Protein AF-A0AAU0T6D8-F1 (afdb_monomer)

Mean predicted aligned error: 11.74 Å

Secondary structure (DSSP, 8-state):
-----------PPPP--BGGGS-HHHHHHHHHHHHHT-EEEEEES------SSHHHHHHHHHHHTTT----HHHHS--TTHHHHHHHT--TTS-EEEEE-HHHHHHHHHHTTPPPPS--SS-EEEEEE--TT-PPPEEEEEEEGGGHHHHHT-

Radius of gyration: 17.81 Å; Cα contacts (8 Å, |Δi|>4): 187; chains: 1; bounding box: 33×76×37 Å

Structure (mmCIF, N/CA/C/O backbone):
data_AF-A0AAU0T6D8-F1
#
_entry.id   AF-A0AAU0T6D8-F1
#
loop_
_atom_site.group_PDB
_atom_site.id
_atom_site.type_symbol
_atom_site.label_atom_id
_atom_site.label_alt_id
_atom_site.label_comp_id
_atom_site.label_asym_id
_atom_site.label_entity_id
_atom_site.label_seq_id
_atom_site.pdbx_PDB_ins_code
_atom_site.Cartn_x
_atom_site.Cartn_y
_atom_site.Cartn_z
_atom_site.occupancy
_atom_site.B_iso_or_equiv
_atom_site.auth_seq_id
_atom_site.auth_comp_id
_atom_site.auth_asym_id
_atom_site.auth_atom_id
_atom_site.pdbx_PDB_model_num
ATOM 1 N N . MET A 1 1 ? -3.541 50.054 17.811 1.00 35.50 1 MET A N 1
ATOM 2 C CA . MET A 1 1 ? -3.793 49.803 16.377 1.00 35.50 1 MET A CA 1
ATOM 3 C C . MET A 1 1 ? -2.978 48.572 15.964 1.00 35.50 1 MET A C 1
ATOM 5 O O . MET A 1 1 ? -1.779 48.677 15.793 1.00 35.50 1 MET A O 1
ATOM 9 N N . TRP A 1 2 ? -3.635 47.407 16.018 1.00 37.09 2 TRP A N 1
ATOM 10 C CA . TRP A 1 2 ? -3.322 46.047 15.532 1.00 37.09 2 TRP A CA 1
ATOM 11 C C . TRP A 1 2 ? -1.879 45.657 15.140 1.00 37.09 2 TRP A C 1
ATOM 13 O O . TRP A 1 2 ? -1.393 46.004 14.069 1.00 37.09 2 TRP A O 1
ATOM 23 N N . ALA A 1 3 ? -1.270 44.785 15.953 1.00 44.44 3 ALA A N 1
ATOM 24 C CA . ALA A 1 3 ? -0.146 43.936 15.564 1.00 44.44 3 ALA A CA 1
ATOM 25 C C . ALA A 1 3 ? -0.678 42.628 14.947 1.00 44.44 3 ALA A C 1
ATOM 27 O O . ALA A 1 3 ? -1.297 41.819 15.635 1.00 44.44 3 ALA A O 1
ATOM 28 N N . LEU A 1 4 ? -0.445 42.410 13.651 1.00 51.66 4 LEU A N 1
ATOM 29 C CA . LEU A 1 4 ? -0.695 41.127 12.986 1.00 51.66 4 LEU A CA 1
ATOM 30 C C . LEU A 1 4 ? 0.618 40.344 12.901 1.00 51.66 4 LEU A C 1
A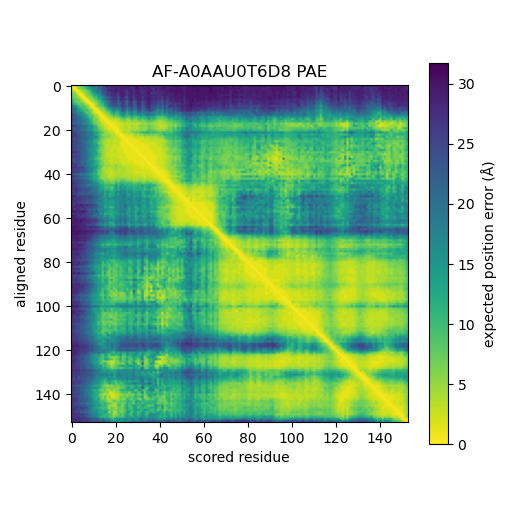TOM 32 O O . LEU A 1 4 ? 1.336 40.400 11.902 1.00 51.66 4 LEU A O 1
ATOM 36 N N . SER A 1 5 ? 0.926 39.586 13.951 1.00 51.25 5 SER A N 1
ATOM 37 C CA . SER A 1 5 ? 1.976 38.568 13.910 1.00 51.25 5 SER A CA 1
ATOM 38 C C . SER A 1 5 ? 1.514 37.411 13.023 1.00 51.25 5 SER A C 1
ATOM 40 O O . SER A 1 5 ? 0.776 36.526 13.454 1.00 51.25 5 SER A O 1
ATOM 42 N N . ARG A 1 6 ? 1.939 37.410 11.756 1.00 56.81 6 ARG A N 1
ATOM 43 C CA . ARG A 1 6 ? 1.797 36.256 10.860 1.00 56.81 6 ARG A CA 1
ATOM 44 C C . ARG A 1 6 ? 2.728 35.141 11.337 1.00 56.81 6 ARG A C 1
ATOM 46 O O . ARG A 1 6 ? 3.894 35.092 10.953 1.00 56.81 6 ARG A O 1
ATOM 53 N N . ALA A 1 7 ? 2.213 34.226 12.152 1.00 53.62 7 ALA A N 1
ATOM 54 C CA . ALA A 1 7 ? 2.876 32.954 12.406 1.00 53.62 7 ALA A CA 1
ATOM 55 C C . ALA A 1 7 ? 2.892 32.147 11.097 1.00 53.62 7 ALA A C 1
ATOM 57 O O . ALA A 1 7 ? 1.886 31.574 10.679 1.00 53.62 7 ALA A O 1
ATOM 58 N N . ARG A 1 8 ? 4.036 32.143 10.407 1.00 56.50 8 ARG A N 1
ATOM 59 C CA . ARG A 1 8 ? 4.265 31.283 9.246 1.00 56.50 8 ARG A CA 1
ATOM 60 C C . ARG A 1 8 ? 4.397 29.855 9.765 1.00 56.50 8 ARG A C 1
ATOM 62 O O . ARG A 1 8 ? 5.463 29.468 10.235 1.00 56.50 8 ARG A O 1
ATOM 69 N N . ALA A 1 9 ? 3.309 29.089 9.714 1.00 60.56 9 ALA A N 1
ATOM 70 C CA . ALA A 1 9 ? 3.356 27.653 9.946 1.00 60.56 9 ALA A CA 1
ATOM 71 C C . ALA A 1 9 ? 4.350 27.046 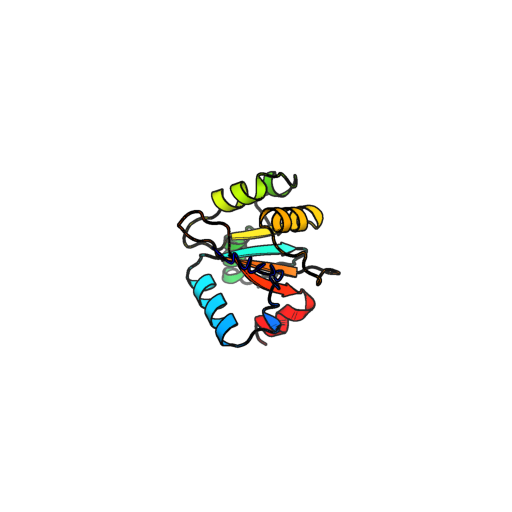8.944 1.00 60.56 9 ALA A C 1
ATOM 73 O O . ALA A 1 9 ? 4.094 26.992 7.740 1.00 60.56 9 ALA A O 1
ATOM 74 N N . LEU A 1 10 ? 5.528 26.662 9.435 1.00 60.19 10 LEU A N 1
ATOM 75 C CA . LEU A 1 10 ? 6.499 25.893 8.672 1.00 60.19 10 LEU A CA 1
ATOM 76 C C . LEU A 1 10 ? 5.842 24.547 8.366 1.00 60.19 10 LEU A C 1
ATOM 78 O O . LEU A 1 10 ? 5.709 23.703 9.252 1.00 60.19 10 LEU A O 1
ATOM 82 N N . PHE A 1 11 ? 5.404 24.360 7.121 1.00 50.41 11 PHE A N 1
ATOM 83 C CA . PHE A 1 11 ? 5.029 23.052 6.597 1.00 50.41 11 PHE A CA 1
ATOM 84 C C . PHE A 1 11 ? 6.263 22.150 6.687 1.00 50.41 11 PHE A C 1
ATOM 86 O O . PHE A 1 11 ? 7.129 22.161 5.814 1.00 50.41 11 PHE A O 1
ATOM 93 N N . ARG A 1 12 ? 6.380 21.399 7.785 1.00 50.25 12 ARG A N 1
ATOM 94 C CA . ARG A 1 12 ? 7.336 20.298 7.869 1.00 50.25 12 ARG A CA 1
ATOM 95 C C . ARG A 1 12 ? 6.837 19.238 6.888 1.00 50.25 12 ARG A C 1
ATOM 97 O O . ARG A 1 12 ? 5.677 18.838 7.015 1.00 50.25 12 ARG A O 1
ATOM 104 N N . PRO A 1 13 ? 7.652 18.799 5.913 1.00 50.22 13 PRO A N 1
ATOM 105 C CA . PRO A 1 13 ? 7.247 17.708 5.045 1.00 50.22 13 PRO A CA 1
ATOM 106 C C . PRO A 1 13 ? 6.905 16.512 5.929 1.00 50.22 13 PRO A C 1
ATOM 108 O O . PRO A 1 13 ? 7.620 16.223 6.896 1.00 50.22 13 PRO A O 1
ATOM 111 N N . ALA A 1 14 ? 5.787 15.850 5.633 1.00 59.06 14 ALA A N 1
ATOM 112 C CA . ALA A 1 14 ? 5.478 14.587 6.280 1.00 59.06 14 ALA A CA 1
ATOM 113 C C . ALA A 1 14 ? 6.690 13.659 6.086 1.00 59.06 14 ALA A C 1
ATOM 115 O O . ALA A 1 14 ? 7.321 13.673 5.038 1.00 59.06 14 ALA A O 1
ATOM 116 N N . ILE A 1 15 ? 7.089 12.899 7.097 1.00 63.66 15 ILE A N 1
ATOM 117 C CA . ILE A 1 15 ? 8.088 11.846 6.905 1.00 63.66 15 ILE A CA 1
ATOM 118 C C . ILE A 1 15 ? 7.288 10.563 6.855 1.00 63.66 15 ILE A C 1
ATOM 120 O O . ILE A 1 15 ? 6.508 10.302 7.771 1.00 63.66 15 ILE A O 1
ATOM 124 N N . LEU A 1 16 ? 7.446 9.791 5.784 1.00 66.31 16 LEU A N 1
ATOM 125 C CA . LEU A 1 16 ? 6.849 8.467 5.704 1.00 66.31 16 LEU A CA 1
ATOM 126 C C . LEU A 1 16 ? 7.596 7.556 6.687 1.00 66.31 16 LEU A C 1
ATOM 128 O O . LEU A 1 16 ? 8.792 7.320 6.499 1.00 66.31 16 LEU A O 1
ATOM 132 N N . PRO A 1 17 ? 6.956 7.098 7.781 1.00 77.94 17 PRO A N 1
ATOM 133 C CA . PRO A 1 17 ? 7.647 6.271 8.753 1.00 77.94 17 PRO A CA 1
ATOM 134 C C . PRO A 1 17 ? 7.902 4.895 8.139 1.00 77.94 17 PRO A C 1
ATOM 136 O O . PRO A 1 17 ? 6.962 4.223 7.710 1.00 77.94 17 PRO A O 1
ATOM 139 N N . ASN A 1 18 ? 9.162 4.462 8.125 1.00 80.12 18 ASN A N 1
ATOM 140 C CA . ASN A 1 18 ? 9.481 3.072 7.829 1.00 80.12 18 ASN A CA 1
ATOM 141 C C . ASN A 1 18 ? 8.983 2.211 9.007 1.00 80.12 18 ASN A C 1
ATOM 143 O O . ASN A 1 18 ? 9.423 2.377 10.149 1.00 80.12 18 ASN A O 1
ATOM 147 N N . LEU A 1 19 ? 8.029 1.324 8.729 1.00 82.56 19 LEU A N 1
ATOM 148 C CA . LEU A 1 19 ? 7.340 0.502 9.722 1.00 82.56 19 LEU A CA 1
ATOM 149 C C . LEU A 1 19 ? 8.275 -0.521 10.381 1.00 82.56 19 LEU A C 1
ATOM 151 O O . LEU A 1 19 ? 8.029 -0.901 11.519 1.00 82.56 19 LEU A O 1
ATOM 155 N N . ALA A 1 20 ? 9.384 -0.895 9.738 1.00 78.94 20 ALA A N 1
ATOM 156 C CA . ALA A 1 20 ? 10.411 -1.753 10.332 1.00 78.94 20 ALA A CA 1
ATOM 157 C C . ALA A 1 20 ? 11.227 -1.059 11.429 1.00 78.94 20 ALA A C 1
ATOM 159 O O . ALA A 1 20 ? 11.872 -1.718 12.240 1.00 78.94 20 ALA A O 1
ATOM 160 N N . LYS A 1 21 ? 11.211 0.276 11.451 1.00 81.62 21 LYS A N 1
ATOM 161 C CA . LYS A 1 21 ? 11.828 1.100 12.499 1.00 81.62 21 LYS A CA 1
ATOM 162 C C . LYS A 1 21 ? 10.785 1.659 13.469 1.00 81.62 21 LYS A C 1
ATOM 164 O O . LYS A 1 21 ? 11.131 2.428 14.363 1.00 81.62 21 LYS A O 1
ATOM 169 N N . ALA A 1 22 ? 9.510 1.325 13.276 1.00 76.00 22 ALA A N 1
ATOM 170 C CA . ALA A 1 22 ? 8.428 1.834 14.100 1.00 76.00 22 ALA A CA 1
ATOM 171 C C . ALA A 1 22 ? 8.275 1.012 15.391 1.00 76.00 22 ALA A C 1
ATOM 173 O O . ALA A 1 22 ? 8.517 -0.191 15.415 1.00 76.00 22 ALA A O 1
ATOM 174 N N . GLY A 1 23 ? 7.859 1.669 16.478 1.00 79.69 23 GLY A N 1
ATOM 175 C CA . GLY A 1 23 ? 7.602 1.002 17.758 1.00 79.69 23 GLY A CA 1
ATOM 176 C C . GLY A 1 23 ? 6.374 0.080 17.732 1.00 79.69 23 GLY A C 1
ATOM 177 O O . GLY A 1 23 ? 5.507 0.193 16.861 1.00 79.69 23 GLY A O 1
ATOM 178 N N . SER A 1 24 ? 6.259 -0.788 18.742 1.00 77.94 24 SER A N 1
ATOM 179 C CA . SER A 1 24 ? 5.199 -1.806 18.871 1.00 77.94 24 SER A CA 1
ATOM 180 C C . SER A 1 24 ? 3.774 -1.245 18.785 1.00 77.94 24 SER A C 1
ATOM 182 O O . SER A 1 24 ? 2.913 -1.868 18.169 1.00 77.94 24 SER A O 1
ATOM 184 N N . ALA A 1 25 ? 3.530 -0.045 19.320 1.00 81.00 25 ALA A N 1
ATOM 185 C CA . ALA A 1 25 ? 2.233 0.630 19.225 1.00 81.00 25 ALA A CA 1
ATOM 186 C C . ALA A 1 25 ? 1.816 0.905 17.768 1.00 81.00 25 ALA A C 1
ATOM 188 O O . ALA A 1 25 ? 0.670 0.685 17.390 1.00 81.00 25 ALA A O 1
ATOM 189 N N . LYS A 1 26 ? 2.760 1.311 16.911 1.00 81.38 26 LYS A N 1
ATOM 190 C CA . LYS A 1 26 ? 2.479 1.611 15.500 1.00 81.38 26 LYS A CA 1
ATOM 191 C C . LYS A 1 26 ? 2.184 0.343 14.697 1.00 81.38 26 LYS A C 1
ATOM 193 O O . LYS A 1 26 ? 1.331 0.361 13.812 1.00 81.38 26 LYS A O 1
ATOM 198 N N . LEU A 1 27 ? 2.875 -0.752 15.015 1.00 81.25 27 LEU A N 1
ATOM 199 C CA . LEU A 1 27 ? 2.609 -2.070 14.433 1.00 81.25 27 LEU A CA 1
ATOM 200 C C . LEU A 1 27 ? 1.252 -2.623 14.895 1.00 81.25 27 LEU A C 1
ATOM 202 O O . LEU A 1 27 ? 0.535 -3.222 14.095 1.00 81.25 27 LEU A O 1
ATOM 206 N N . ALA A 1 28 ? 0.866 -2.380 16.152 1.00 81.75 28 ALA A N 1
ATOM 207 C CA . ALA A 1 28 ? -0.453 -2.740 16.667 1.00 81.75 28 ALA A CA 1
ATOM 208 C C . ALA A 1 28 ? -1.578 -1.974 15.948 1.00 81.75 28 ALA A C 1
ATOM 210 O O . ALA A 1 28 ? -2.547 -2.597 15.513 1.00 81.75 28 ALA A O 1
ATOM 211 N N . ASP A 1 29 ? -1.415 -0.665 15.734 1.00 85.00 29 ASP A N 1
ATOM 212 C CA . ASP A 1 29 ? -2.358 0.148 14.954 1.00 85.00 29 ASP A CA 1
ATOM 213 C C . ASP A 1 29 ? -2.486 -0.358 13.511 1.00 85.00 29 ASP A C 1
ATOM 215 O O . ASP A 1 29 ? -3.592 -0.526 12.993 1.00 85.00 29 ASP A O 1
ATOM 219 N N . LEU A 1 30 ? -1.352 -0.650 12.860 1.00 84.25 30 LEU A N 1
ATOM 220 C CA . LEU A 1 30 ? -1.332 -1.212 11.508 1.00 84.25 30 LEU A CA 1
ATOM 221 C C . LEU A 1 30 ? -2.103 -2.536 11.452 1.00 84.25 30 LEU A C 1
ATOM 223 O O . LEU A 1 30 ? -2.915 -2.748 10.552 1.00 84.25 30 LEU A O 1
ATOM 227 N N . LYS A 1 31 ? -1.882 -3.413 12.437 1.00 82.00 31 LYS A N 1
ATOM 228 C CA . LYS A 1 31 ? -2.583 -4.692 12.552 1.00 82.00 31 LYS A CA 1
ATOM 229 C C . LYS A 1 31 ? -4.086 -4.498 12.756 1.00 82.00 31 LYS A C 1
ATOM 231 O O . LYS A 1 31 ? -4.867 -5.223 12.146 1.00 82.00 31 LYS A O 1
ATOM 236 N N . ALA A 1 32 ? -4.506 -3.527 13.566 1.00 82.81 32 ALA A N 1
ATOM 237 C CA . ALA A 1 32 ? -5.921 -3.235 13.785 1.00 82.81 32 ALA A CA 1
ATOM 238 C C . ALA A 1 32 ? -6.623 -2.806 12.485 1.00 82.81 32 ALA A C 1
ATOM 240 O O . ALA A 1 32 ? -7.683 -3.336 12.150 1.00 82.81 32 ALA A O 1
ATOM 241 N N . HIS A 1 33 ? -6.000 -1.915 11.709 1.00 84.06 33 HIS A N 1
ATOM 242 C CA . HIS A 1 33 ? -6.505 -1.513 10.394 1.00 84.06 33 HIS A CA 1
ATOM 243 C C . HIS A 1 33 ? -6.527 -2.673 9.391 1.00 84.06 33 HIS A C 1
ATOM 245 O O . HIS A 1 33 ? -7.509 -2.878 8.673 1.00 84.06 33 HIS A O 1
ATOM 251 N N . TRP A 1 34 ? -5.476 -3.497 9.390 1.00 81.69 34 TRP A N 1
ATOM 252 C CA . TRP A 1 34 ? -5.424 -4.697 8.561 1.00 81.69 34 TRP A CA 1
ATOM 253 C C . TRP A 1 34 ? -6.594 -5.645 8.843 1.00 81.69 34 TRP A C 1
ATOM 255 O O . TRP A 1 34 ? -7.251 -6.091 7.903 1.00 81.69 34 TRP A O 1
ATOM 265 N N . VAL A 1 35 ? -6.873 -5.918 10.124 1.00 78.19 35 VAL A N 1
ATOM 266 C CA . VAL A 1 35 ? -7.996 -6.761 10.572 1.00 78.19 35 VAL A CA 1
ATOM 267 C C . VAL A 1 35 ? -9.341 -6.143 10.193 1.00 78.19 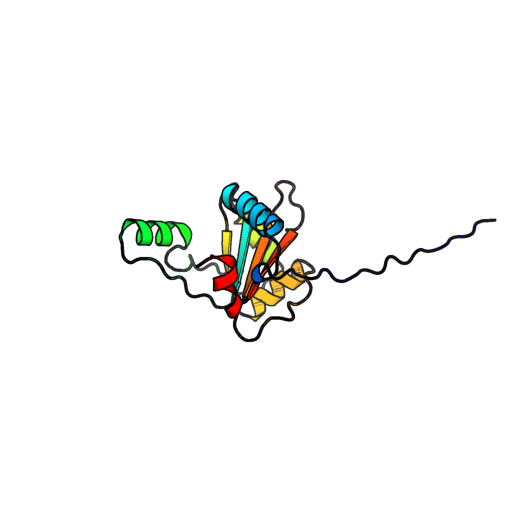35 VAL A C 1
ATOM 269 O O . VAL A 1 35 ? -10.257 -6.856 9.793 1.00 78.19 35 VAL A O 1
ATOM 272 N N . LYS A 1 36 ? -9.460 -4.816 10.275 1.00 84.12 36 LYS A N 1
ATOM 273 C CA . LYS A 1 36 ? -10.671 -4.084 9.894 1.00 84.12 36 LYS A CA 1
ATOM 274 C C . LYS A 1 36 ? -10.906 -4.046 8.378 1.00 84.12 36 LYS A C 1
ATOM 276 O O . LYS A 1 36 ? -12.031 -3.810 7.940 1.00 84.12 36 LYS A O 1
ATOM 281 N N . GLY A 1 37 ? -9.878 -4.288 7.565 1.00 75.31 37 GLY A N 1
ATOM 282 C CA . GLY A 1 37 ? -10.000 -4.324 6.108 1.00 75.31 37 GLY A CA 1
ATOM 283 C C . GLY A 1 37 ? -10.065 -2.935 5.454 1.00 75.31 37 GLY A C 1
ATOM 284 O O . GLY A 1 37 ? -10.623 -2.785 4.360 1.00 75.31 37 GLY A O 1
ATOM 285 N N . ASP A 1 38 ? -9.564 -1.893 6.124 1.00 83.75 38 ASP A N 1
ATOM 286 C CA . ASP A 1 38 ? -9.596 -0.497 5.657 1.00 83.75 38 ASP A CA 1
ATOM 287 C C . ASP A 1 38 ? -8.252 -0.005 5.084 1.00 83.75 38 ASP A C 1
ATOM 289 O O . ASP A 1 38 ? -8.066 1.195 4.857 1.00 83.75 38 ASP A O 1
ATOM 293 N N . MET A 1 39 ? -7.354 -0.943 4.763 1.00 80.19 39 MET A N 1
ATOM 294 C CA . MET A 1 39 ? -6.036 -0.659 4.200 1.00 80.19 39 MET A CA 1
ATOM 295 C C . MET A 1 39 ? -6.022 -0.711 2.667 1.00 80.19 39 MET A C 1
ATOM 297 O O . MET A 1 39 ? -6.636 -1.582 2.040 1.00 80.19 39 MET A O 1
ATOM 301 N N . ILE A 1 40 ? -5.256 0.199 2.070 1.00 79.38 40 ILE A N 1
ATOM 302 C CA . ILE A 1 40 ? -4.729 0.084 0.708 1.00 79.38 40 ILE A CA 1
ATOM 303 C C . ILE A 1 40 ? -3.218 -0.095 0.819 1.00 79.38 40 ILE A C 1
ATOM 305 O O . ILE A 1 40 ? -2.551 0.672 1.511 1.00 79.38 40 ILE A O 1
ATOM 309 N N . VAL A 1 41 ? -2.679 -1.107 0.146 1.00 82.06 41 VAL A N 1
ATOM 310 C CA . VAL A 1 41 ? -1.237 -1.363 0.098 1.00 82.06 41 VAL A CA 1
ATOM 311 C C . VAL A 1 41 ? -0.769 -1.208 -1.337 1.00 82.06 41 VAL A C 1
ATOM 313 O O . VAL A 1 41 ? -1.206 -1.941 -2.222 1.00 82.06 41 VAL A O 1
ATOM 316 N N . LEU A 1 42 ? 0.108 -0.240 -1.564 1.00 76.81 42 LEU A N 1
ATOM 317 C CA . LEU A 1 42 ? 0.781 -0.034 -2.838 1.00 76.81 42 LEU A CA 1
ATOM 318 C C . LEU A 1 42 ? 2.119 -0.751 -2.769 1.00 76.81 42 LEU A C 1
ATOM 320 O O . LEU A 1 42 ? 2.852 -0.554 -1.805 1.00 76.81 42 LEU A O 1
ATOM 324 N N . VAL A 1 43 ? 2.464 -1.551 -3.769 1.00 77.31 43 VAL A N 1
ATOM 325 C CA . VAL A 1 43 ? 3.720 -2.300 -3.781 1.00 77.31 43 VAL A CA 1
ATOM 326 C C . VAL A 1 43 ? 4.451 -2.074 -5.099 1.00 77.31 43 VAL A C 1
ATOM 328 O O . VAL A 1 43 ? 3.860 -2.199 -6.171 1.00 77.31 43 VAL A O 1
ATOM 331 N N . ARG A 1 44 ? 5.743 -1.743 -5.025 1.00 70.75 44 ARG A N 1
ATOM 332 C CA . ARG A 1 44 ? 6.638 -1.665 -6.184 1.00 70.75 44 ARG A CA 1
ATOM 333 C C . ARG A 1 44 ? 7.610 -2.841 -6.159 1.00 70.75 44 ARG A C 1
ATOM 335 O O . ARG A 1 44 ? 8.325 -2.979 -5.172 1.00 70.75 44 ARG A O 1
ATOM 342 N N . HIS A 1 45 ? 7.678 -3.599 -7.259 1.00 56.47 45 HIS A N 1
ATOM 343 C CA . HIS A 1 45 ? 8.531 -4.789 -7.425 1.00 56.47 45 HIS A CA 1
ATOM 344 C C . HIS A 1 45 ? 8.372 -5.798 -6.273 1.00 56.47 45 HIS A C 1
ATOM 346 O O . HIS A 1 45 ? 9.162 -5.800 -5.333 1.00 56.47 45 HIS A O 1
ATOM 352 N N . ALA A 1 46 ? 7.339 -6.645 -6.333 1.00 63.31 46 ALA A N 1
ATOM 353 C CA . ALA A 1 46 ? 7.108 -7.666 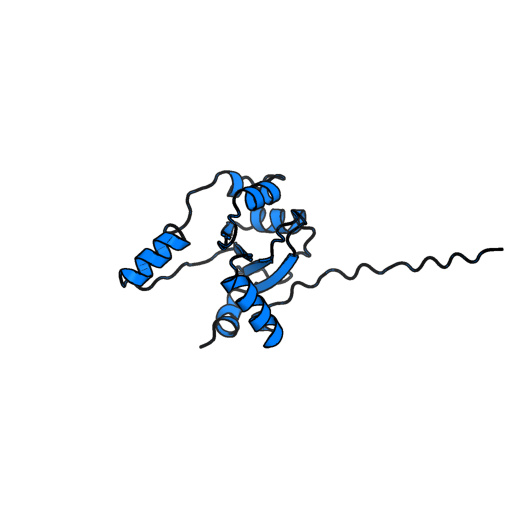-5.313 1.00 63.31 46 ALA A CA 1
ATOM 354 C C . ALA A 1 46 ? 6.859 -9.053 -5.882 1.00 63.31 46 ALA A C 1
ATOM 356 O O . ALA A 1 46 ? 6.033 -9.237 -6.775 1.00 63.31 46 ALA A O 1
ATOM 357 N N . ASP A 1 47 ? 7.513 -10.018 -5.247 1.00 53.94 47 ASP A N 1
ATOM 358 C CA . ASP A 1 47 ? 7.269 -11.434 -5.440 1.00 53.94 47 ASP A CA 1
ATOM 359 C C . ASP A 1 47 ? 6.202 -11.912 -4.452 1.00 53.94 47 ASP A C 1
ATOM 361 O O . ASP A 1 47 ? 6.308 -11.726 -3.235 1.00 53.94 47 ASP A O 1
ATOM 365 N N . ILE A 1 48 ? 5.151 -12.541 -4.976 1.00 67.31 48 ILE A N 1
ATOM 366 C CA . ILE A 1 48 ? 4.077 -13.124 -4.171 1.00 67.31 48 ILE A CA 1
ATOM 367 C C . ILE A 1 48 ? 4.335 -14.625 -4.058 1.00 67.31 48 ILE A C 1
ATOM 369 O O . ILE A 1 48 ? 4.043 -15.393 -4.972 1.00 67.31 48 ILE A O 1
ATOM 373 N N . PHE A 1 49 ? 4.856 -15.059 -2.912 1.00 52.72 49 PHE A N 1
ATOM 374 C CA . PHE A 1 49 ? 5.026 -16.479 -2.610 1.00 52.72 49 PHE A CA 1
ATOM 375 C C . PHE A 1 49 ? 3.825 -17.007 -1.826 1.00 52.72 49 PHE A C 1
ATOM 377 O O . PHE A 1 49 ? 3.351 -16.385 -0.875 1.00 52.72 49 PHE A O 1
ATOM 384 N N . SER A 1 50 ? 3.346 -18.192 -2.190 1.00 60.19 50 SER A N 1
ATOM 385 C CA . SER A 1 50 ? 2.353 -18.924 -1.408 1.00 60.19 50 SER A CA 1
ATOM 386 C C . SER A 1 50 ? 2.807 -20.362 -1.202 1.00 60.19 50 SER A C 1
ATOM 388 O O . SER A 1 50 ? 3.565 -20.914 -1.997 1.00 60.19 50 SER A O 1
ATOM 390 N N . SER A 1 51 ? 2.376 -20.970 -0.096 1.00 57.91 51 SER A N 1
ATOM 391 C CA . SER A 1 51 ? 2.621 -22.395 0.125 1.00 57.91 51 SER A CA 1
ATOM 392 C C . SER A 1 51 ? 1.921 -23.214 -0.970 1.00 57.91 51 SER A C 1
ATOM 394 O O . SER A 1 51 ? 0.767 -22.914 -1.289 1.00 57.91 51 SER A O 1
ATOM 396 N N . PRO A 1 52 ? 2.555 -24.287 -1.488 1.00 54.72 52 PRO A N 1
ATOM 397 C CA . PRO A 1 52 ? 1.951 -25.138 -2.516 1.00 54.72 52 PRO A CA 1
ATOM 398 C C . PRO A 1 52 ? 0.732 -25.925 -2.004 1.00 54.72 52 PRO A C 1
ATOM 400 O O . PRO A 1 52 ? 0.023 -26.559 -2.782 1.00 54.72 52 PRO A O 1
ATOM 403 N N . LEU A 1 53 ? 0.455 -25.897 -0.695 1.00 63.88 53 LEU A N 1
ATOM 404 C CA . LEU A 1 53 ? -0.721 -26.532 -0.112 1.00 63.88 53 LEU A CA 1
ATOM 405 C C . LEU A 1 53 ? -2.002 -25.866 -0.615 1.00 63.88 53 LEU A C 1
ATOM 407 O O . LEU A 1 53 ? -2.160 -24.652 -0.515 1.00 63.88 53 LEU A O 1
ATOM 411 N N . THR A 1 54 ? -2.974 -26.671 -1.047 1.00 57.22 54 THR A N 1
ATOM 412 C CA . THR A 1 54 ? -4.204 -26.206 -1.710 1.00 57.22 54 THR A CA 1
ATOM 413 C C . THR A 1 54 ? -4.946 -25.123 -0.929 1.00 57.22 54 THR A C 1
ATOM 415 O O . THR A 1 54 ? -5.434 -24.168 -1.520 1.00 57.22 54 THR A O 1
ATOM 418 N N . ARG A 1 55 ? -5.000 -25.219 0.404 1.00 58.03 55 ARG A N 1
ATOM 419 C CA . ARG A 1 55 ? -5.635 -24.205 1.265 1.00 58.03 55 ARG A CA 1
ATOM 420 C C . ARG A 1 55 ? -4.926 -22.846 1.224 1.00 58.03 55 ARG A C 1
ATOM 422 O O . ARG A 1 55 ? -5.587 -21.813 1.213 1.00 58.03 55 ARG A O 1
ATOM 429 N N . ALA A 1 56 ? -3.598 -22.840 1.155 1.00 56.31 56 ALA A N 1
ATOM 430 C CA . ALA A 1 56 ? -2.806 -21.619 1.074 1.00 56.31 56 ALA A CA 1
ATOM 431 C C . ALA A 1 56 ? -2.785 -21.075 -0.359 1.00 56.31 56 ALA A C 1
ATOM 433 O O . ALA A 1 56 ? -3.030 -19.889 -0.553 1.00 56.31 56 ALA A O 1
ATOM 434 N N . ALA A 1 57 ? -2.605 -21.947 -1.355 1.00 64.12 57 ALA A N 1
ATOM 435 C CA . ALA A 1 57 ? -2.642 -21.588 -2.768 1.00 64.12 57 ALA A CA 1
ATOM 436 C C . ALA A 1 57 ? -4.008 -21.024 -3.186 1.00 64.12 57 ALA A C 1
ATOM 438 O O . ALA A 1 57 ? -4.064 -20.014 -3.875 1.00 64.12 57 ALA A O 1
ATOM 439 N N . ARG A 1 58 ? -5.124 -21.605 -2.717 1.00 65.88 58 ARG A N 1
ATOM 440 C CA . ARG A 1 58 ? -6.472 -21.073 -2.987 1.00 65.88 58 ARG A CA 1
ATOM 441 C C . ARG A 1 58 ? -6.743 -19.766 -2.263 1.00 65.88 58 ARG A C 1
ATOM 443 O O . ARG A 1 58 ? -7.362 -18.888 -2.845 1.00 65.88 58 ARG A O 1
ATOM 450 N N . THR A 1 59 ? -6.274 -19.614 -1.026 1.00 68.31 59 THR A N 1
ATOM 451 C CA . THR A 1 59 ? -6.396 -18.336 -0.309 1.00 68.31 59 THR A CA 1
ATOM 452 C C . THR A 1 59 ? -5.565 -17.254 -0.999 1.00 68.31 59 THR A C 1
ATOM 454 O O . THR A 1 59 ? -6.052 -16.149 -1.198 1.00 68.31 59 THR A O 1
ATOM 457 N N . SER A 1 60 ? -4.349 -17.579 -1.447 1.00 68.19 60 SER A N 1
ATOM 458 C CA . SER A 1 60 ? -3.498 -16.677 -2.228 1.00 68.19 60 SER A CA 1
ATOM 459 C C . SER A 1 60 ? -4.118 -16.341 -3.586 1.00 68.19 60 SER A C 1
ATOM 461 O O . SER A 1 60 ? -4.216 -15.169 -3.929 1.00 68.19 60 SER A O 1
ATOM 463 N N . GLY A 1 61 ? -4.635 -17.331 -4.315 1.00 67.88 61 GLY A N 1
ATOM 464 C CA . GLY A 1 61 ? -5.396 -17.127 -5.548 1.00 67.88 61 GLY A CA 1
ATOM 465 C C . GLY A 1 61 ? -6.647 -16.276 -5.323 1.00 67.88 61 GLY A C 1
ATOM 466 O O . GLY A 1 61 ? -6.940 -15.398 -6.116 1.00 67.88 61 GLY A O 1
ATOM 467 N N . PHE A 1 62 ? -7.349 -16.436 -4.204 1.00 66.75 62 PHE A N 1
ATOM 468 C CA . PHE A 1 62 ? -8.492 -15.590 -3.861 1.00 66.75 62 PHE A CA 1
ATOM 469 C C . PHE A 1 62 ? -8.087 -14.150 -3.500 1.00 66.75 62 PHE A C 1
ATOM 471 O O . PHE A 1 62 ? -8.772 -13.200 -3.873 1.00 66.75 62 PHE A O 1
ATOM 478 N N . MET A 1 63 ? -6.984 -13.969 -2.770 1.00 61.94 63 MET A N 1
ATOM 479 C CA . MET A 1 63 ? -6.531 -12.657 -2.292 1.00 61.94 63 MET A CA 1
ATOM 480 C C . MET A 1 63 ? -5.775 -11.850 -3.350 1.00 61.94 63 MET A C 1
ATOM 482 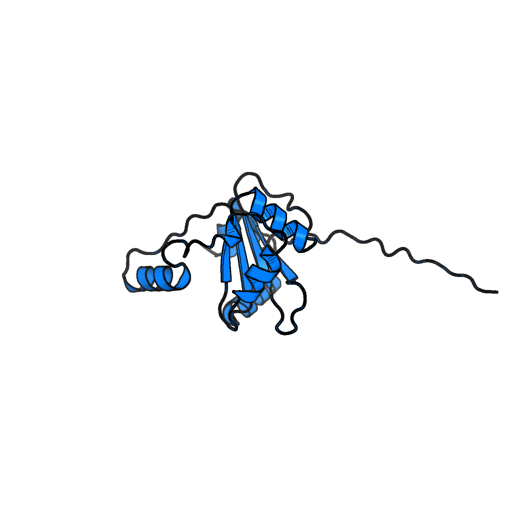O O . MET A 1 63 ? -5.877 -10.627 -3.369 1.00 61.94 63 MET A O 1
ATOM 486 N N . PHE A 1 64 ? -5.019 -12.527 -4.211 1.00 72.56 64 PHE A N 1
ATOM 487 C CA . PHE A 1 64 ? -4.073 -11.915 -5.146 1.00 72.56 64 PHE A CA 1
ATOM 488 C C . PHE A 1 64 ? -4.323 -12.312 -6.604 1.00 72.56 64 PHE A C 1
ATOM 490 O O . PHE A 1 64 ? -3.598 -11.855 -7.485 1.00 72.56 64 PHE A O 1
ATOM 497 N N . ASN A 1 65 ? -5.334 -13.146 -6.872 1.00 61.44 65 ASN A N 1
ATOM 498 C CA . ASN A 1 65 ? -5.729 -13.594 -8.211 1.00 61.44 65 ASN A CA 1
ATOM 499 C C . ASN A 1 65 ? -4.561 -14.122 -9.059 1.00 61.44 65 ASN A C 1
ATOM 501 O O . ASN A 1 65 ? -4.471 -13.799 -10.235 1.00 61.44 65 ASN A O 1
ATOM 505 N N . TYR A 1 66 ? -3.641 -14.880 -8.447 1.00 58.22 66 TYR A N 1
ATOM 506 C CA . TYR A 1 66 ? -2.404 -15.377 -9.079 1.00 58.22 66 TYR A CA 1
ATOM 507 C C . TYR A 1 66 ? -1.478 -14.289 -9.676 1.00 58.22 66 TYR A C 1
ATOM 509 O O . TYR A 1 66 ? -0.587 -14.622 -10.445 1.00 58.22 66 TYR A O 1
ATOM 517 N N . ALA A 1 67 ? -1.620 -13.033 -9.231 1.00 54.38 67 ALA A N 1
ATOM 518 C CA . ALA A 1 67 ? -1.142 -11.787 -9.844 1.00 54.38 67 ALA A CA 1
ATOM 519 C C . ALA A 1 67 ? -2.101 -11.226 -10.917 1.00 54.38 67 ALA A C 1
ATOM 521 O O . ALA A 1 67 ? -2.055 -11.569 -12.091 1.00 54.38 67 ALA A O 1
ATOM 522 N N . SER A 1 68 ? -2.940 -10.297 -10.438 1.00 55.44 68 SER A N 1
ATOM 523 C CA . SER A 1 68 ? -3.671 -9.233 -11.144 1.00 55.44 68 SER A CA 1
ATOM 524 C C . SER A 1 68 ? -4.670 -9.647 -12.225 1.00 55.44 68 SER A C 1
ATOM 526 O O . SER A 1 68 ? -4.305 -9.968 -13.348 1.00 55.44 68 SER A O 1
ATOM 528 N N . ALA A 1 69 ? -5.966 -9.448 -11.951 1.00 56.94 69 ALA A N 1
ATOM 529 C CA . ALA A 1 69 ? -6.832 -8.994 -13.035 1.00 56.94 69 ALA A CA 1
ATOM 530 C C . ALA A 1 69 ? -6.183 -7.727 -13.609 1.00 56.94 69 ALA A C 1
ATOM 532 O O . ALA A 1 69 ? -6.086 -6.726 -12.898 1.00 56.94 69 ALA A O 1
ATOM 533 N N . GLU A 1 70 ? -5.670 -7.797 -14.834 1.00 59.59 70 GLU A N 1
ATOM 534 C CA . GLU A 1 70 ? -5.035 -6.652 -15.471 1.00 59.59 70 GLU A CA 1
ATOM 535 C C . GLU A 1 70 ? -6.053 -5.521 -15.555 1.00 59.59 70 GLU A C 1
ATOM 537 O O . GLU A 1 70 ? -7.188 -5.691 -16.003 1.00 59.59 70 GLU A O 1
ATOM 542 N N . GLN A 1 71 ? -5.662 -4.366 -15.041 1.00 66.56 71 GLN A N 1
ATOM 543 C CA . GLN A 1 71 ? -6.484 -3.176 -15.058 1.00 66.56 71 GLN A CA 1
ATOM 544 C C . GLN A 1 71 ? -5.726 -2.111 -15.829 1.00 66.56 71 GLN A C 1
ATOM 546 O O . GLN A 1 71 ? -4.684 -1.638 -15.379 1.00 66.56 71 GLN A O 1
ATOM 551 N N . SER A 1 72 ? -6.252 -1.703 -16.980 1.00 68.38 72 SER A N 1
ATOM 552 C CA . SER A 1 72 ? -5.617 -0.681 -17.823 1.00 68.38 72 SER A CA 1
ATOM 553 C C . SER A 1 72 ? -5.415 0.652 -17.090 1.00 68.38 72 SER A C 1
ATOM 555 O O . SER A 1 72 ? -4.464 1.380 -17.365 1.00 68.38 72 SER A O 1
ATOM 557 N N . TRP A 1 73 ? -6.239 0.952 -16.081 1.00 70.88 73 TRP A N 1
ATOM 558 C CA . TRP A 1 73 ? -6.077 2.143 -15.244 1.00 70.88 73 TRP A CA 1
ATOM 559 C C . TRP A 1 73 ? -4.842 2.100 -14.322 1.00 70.88 73 TRP A C 1
ATOM 561 O O . TRP A 1 73 ? -4.373 3.162 -13.913 1.00 70.88 73 TRP A O 1
ATOM 571 N N . LEU A 1 74 ? -4.270 0.920 -14.036 1.00 68.00 74 LEU A N 1
ATOM 572 C CA . LEU A 1 74 ? -2.983 0.776 -13.332 1.00 68.00 74 LEU A CA 1
ATOM 573 C C . LEU A 1 74 ? -1.772 0.983 -14.257 1.00 68.00 74 LEU A C 1
ATOM 575 O O . LEU A 1 74 ? -0.661 1.188 -13.768 1.00 68.00 74 LEU A O 1
ATOM 579 N N . PHE A 1 75 ? -1.979 0.925 -15.575 1.00 66.19 75 PHE A N 1
ATOM 580 C CA . PHE A 1 75 ? -0.914 0.933 -16.576 1.00 66.19 75 PHE A CA 1
ATOM 581 C C . PHE A 1 75 ? -0.575 2.343 -17.096 1.00 66.19 75 PHE A C 1
ATOM 583 O O . PHE A 1 75 ? 0.592 2.663 -17.274 1.00 66.19 75 PHE A O 1
ATOM 590 N N . ASP A 1 76 ? -1.566 3.221 -17.268 1.00 66.62 76 ASP A N 1
ATOM 591 C CA . ASP A 1 76 ? -1.394 4.490 -18.005 1.00 66.62 76 ASP A CA 1
ATOM 592 C C . ASP A 1 76 ? -0.960 5.712 -17.159 1.00 66.62 76 ASP A C 1
ATOM 594 O O . ASP A 1 76 ? -1.015 6.848 -17.634 1.00 66.62 76 ASP A O 1
ATOM 598 N N . CYS A 1 77 ? -0.604 5.539 -15.882 1.00 71.88 77 CYS A N 1
ATOM 599 C CA . CYS A 1 77 ? -0.219 6.628 -14.958 1.00 71.88 77 CYS A CA 1
ATOM 600 C C . CYS A 1 77 ? -1.162 7.857 -14.985 1.00 71.88 77 CYS A C 1
ATOM 602 O O . CYS A 1 77 ? -0.728 9.004 -14.832 1.00 71.88 77 CYS A O 1
ATOM 604 N N . ARG A 1 78 ? -2.468 7.633 -15.206 1.00 74.38 78 ARG A N 1
ATOM 605 C CA . ARG A 1 78 ? -3.458 8.702 -15.408 1.00 74.38 78 ARG A CA 1
ATOM 606 C C . ARG A 1 78 ? -3.635 9.539 -14.143 1.00 74.38 78 ARG A C 1
ATOM 608 O O . ARG A 1 78 ? -3.557 9.038 -13.025 1.00 74.38 78 ARG A O 1
ATOM 615 N N . LYS A 1 79 ? -4.010 10.812 -14.306 1.00 79.50 79 LYS A N 1
ATOM 616 C CA . LYS A 1 79 ? -4.346 11.699 -13.171 1.00 79.50 79 LYS A CA 1
ATOM 617 C C . LYS A 1 79 ? -5.558 11.214 -12.357 1.00 79.50 79 LYS A C 1
ATOM 619 O O . LYS A 1 79 ? -5.724 11.636 -11.219 1.00 79.50 79 LYS A O 1
ATOM 624 N N . THR A 1 80 ? -6.387 10.336 -12.926 1.00 80.81 80 THR A N 1
ATOM 625 C CA . THR A 1 80 ? -7.555 9.724 -12.270 1.00 80.81 80 THR A CA 1
ATOM 626 C C . THR A 1 80 ? -7.201 8.540 -11.378 1.00 80.81 80 THR A C 1
ATOM 628 O O . THR A 1 80 ? -8.053 8.098 -10.619 1.00 80.81 80 THR A O 1
ATOM 631 N N . MET A 1 81 ? -5.954 8.061 -11.402 1.00 79.31 81 MET A N 1
ATOM 632 C CA . MET A 1 81 ? -5.539 6.811 -10.759 1.00 79.31 81 MET A CA 1
ATOM 633 C C . MET A 1 81 ? -5.884 6.730 -9.269 1.00 79.31 81 MET A C 1
ATOM 635 O O . MET A 1 81 ? -6.228 5.658 -8.777 1.00 79.31 81 MET A O 1
ATOM 639 N N . LEU A 1 82 ? -5.828 7.852 -8.545 1.00 82.75 82 LEU A N 1
ATOM 640 C CA . LEU A 1 82 ? -6.256 7.900 -7.147 1.00 82.75 82 LEU A CA 1
ATOM 641 C C . LEU A 1 82 ? -7.768 7.675 -7.011 1.00 82.75 82 LEU A C 1
ATOM 643 O O . LEU A 1 82 ? -8.198 6.864 -6.196 1.00 82.75 82 LEU A O 1
ATOM 647 N N . THR A 1 83 ? -8.569 8.360 -7.823 1.00 83.25 83 THR A N 1
ATOM 648 C CA . THR A 1 83 ? -10.028 8.197 -7.851 1.00 83.25 83 THR A CA 1
ATOM 649 C C . THR A 1 83 ? -10.422 6.785 -8.284 1.00 83.25 83 THR A C 1
ATOM 651 O O . THR A 1 83 ? -11.295 6.187 -7.661 1.00 83.25 83 THR A O 1
ATOM 654 N N . ASP A 1 84 ? -9.738 6.226 -9.283 1.00 81.31 84 ASP A N 1
ATOM 655 C CA . ASP A 1 84 ? -9.954 4.859 -9.769 1.00 81.31 84 ASP A CA 1
ATOM 656 C C . ASP A 1 84 ? -9.591 3.835 -8.678 1.00 81.31 84 ASP A C 1
ATOM 658 O O . ASP A 1 84 ? -10.362 2.936 -8.352 1.00 81.31 84 ASP A O 1
ATOM 662 N N . THR A 1 85 ? -8.463 4.029 -7.993 1.00 80.88 85 THR A N 1
ATOM 663 C CA . THR A 1 85 ? -8.070 3.201 -6.841 1.00 80.88 85 THR A CA 1
ATOM 664 C C . THR A 1 85 ? -9.137 3.209 -5.742 1.00 80.88 85 THR A C 1
ATOM 666 O O . THR A 1 85 ? -9.466 2.166 -5.173 1.00 80.88 85 THR A O 1
ATOM 669 N N . LEU A 1 86 ? -9.693 4.384 -5.437 1.00 83.75 86 LEU A N 1
ATOM 670 C CA . LEU A 1 86 ? -10.727 4.538 -4.416 1.00 83.75 86 LEU A CA 1
ATOM 671 C C . LEU A 1 86 ? -12.069 3.933 -4.841 1.00 83.75 86 LEU A C 1
ATOM 673 O O . LEU A 1 86 ? -12.747 3.349 -3.998 1.00 83.75 86 LEU A O 1
ATOM 677 N N . SER A 1 87 ? -12.442 4.017 -6.120 1.00 83.50 87 SER A N 1
ATOM 678 C CA . SER A 1 87 ? -13.682 3.416 -6.631 1.00 83.50 87 SER A CA 1
ATOM 679 C C . SER A 1 87 ? -13.630 1.883 -6.618 1.00 83.50 87 SER A C 1
ATOM 681 O O . SER A 1 87 ? -14.642 1.230 -6.366 1.00 83.50 87 SER A O 1
ATOM 683 N N . HIS A 1 88 ? -12.438 1.305 -6.789 1.00 81.31 88 HIS A N 1
ATOM 684 C CA . HIS A 1 88 ? -12.204 -0.135 -6.683 1.00 81.31 88 HIS A CA 1
ATOM 685 C C . HIS A 1 88 ? -12.018 -0.636 -5.236 1.00 81.31 88 HIS A C 1
ATOM 687 O O . HIS A 1 88 ? -11.998 -1.850 -4.996 1.00 81.31 88 HIS A O 1
ATOM 693 N N . LYS A 1 89 ? -11.920 0.253 -4.236 1.00 82.19 89 LYS A N 1
ATOM 694 C CA . LYS A 1 89 ? -11.792 -0.138 -2.825 1.00 82.19 89 LYS A CA 1
ATOM 695 C C . LYS A 1 89 ? -13.138 -0.581 -2.245 1.00 82.19 89 LYS A C 1
ATOM 697 O O . LYS A 1 89 ? -13.999 0.225 -1.903 1.00 82.19 89 LYS A O 1
ATOM 702 N N . VAL A 1 90 ? -13.276 -1.883 -2.004 1.00 82.69 90 VAL A N 1
ATOM 703 C CA . VAL A 1 90 ? -14.446 -2.454 -1.314 1.00 82.69 90 VAL A CA 1
ATOM 704 C C . VAL A 1 90 ? -14.308 -2.306 0.208 1.00 82.69 90 VAL A C 1
ATOM 706 O O . VAL A 1 90 ? -13.223 -2.483 0.774 1.00 82.69 90 VAL A O 1
ATOM 709 N N . ARG A 1 91 ? -15.409 -1.983 0.902 1.00 77.81 91 ARG A N 1
ATOM 710 C CA . ARG A 1 91 ? -15.442 -1.921 2.377 1.00 77.81 91 ARG A CA 1
ATOM 711 C C . ARG A 1 91 ? -15.039 -3.268 2.987 1.00 77.81 91 ARG A C 1
ATOM 713 O O . ARG A 1 91 ? -15.393 -4.317 2.459 1.00 77.81 91 ARG A O 1
ATOM 720 N N . ASN A 1 92 ? -14.305 -3.223 4.098 1.00 73.62 92 ASN A N 1
ATOM 721 C CA . ASN A 1 92 ? -13.825 -4.395 4.845 1.00 73.62 92 ASN A CA 1
ATOM 722 C C . ASN A 1 92 ? -12.963 -5.383 4.026 1.00 73.62 92 ASN A C 1
ATOM 724 O O . ASN A 1 92 ? -12.787 -6.531 4.423 1.00 73.62 92 ASN A O 1
ATOM 728 N N . ARG A 1 93 ? -12.412 -4.952 2.883 1.00 75.19 93 ARG A N 1
ATOM 729 C CA . ARG A 1 93 ? -11.459 -5.724 2.074 1.00 75.19 93 ARG A CA 1
ATOM 730 C C . ARG A 1 93 ? -10.214 -4.897 1.804 1.00 75.19 93 ARG A C 1
ATOM 732 O O . ARG A 1 93 ? -10.322 -3.831 1.201 1.00 75.19 93 ARG A O 1
ATOM 739 N N . ASN A 1 94 ? -9.045 -5.390 2.204 1.00 78.50 94 ASN A N 1
ATOM 740 C CA . ASN A 1 94 ? -7.784 -4.749 1.839 1.00 78.50 94 ASN A CA 1
ATOM 741 C C . ASN A 1 94 ? -7.602 -4.806 0.318 1.00 78.50 94 ASN A C 1
ATOM 743 O O . ASN A 1 94 ? -7.884 -5.832 -0.302 1.00 78.50 94 ASN A O 1
ATOM 747 N N . LEU A 1 95 ? -7.152 -3.700 -0.268 1.00 82.94 95 LEU A N 1
ATOM 748 C CA . LEU A 1 95 ? -6.815 -3.622 -1.687 1.00 82.94 95 LEU A CA 1
ATOM 749 C C . LEU A 1 95 ? -5.293 -3.556 -1.807 1.00 82.94 95 LEU A C 1
ATOM 751 O O . LEU A 1 95 ? -4.674 -2.661 -1.234 1.00 82.94 95 LEU A O 1
ATOM 755 N N . VAL A 1 96 ? -4.704 -4.509 -2.526 1.00 84.88 96 VAL A N 1
ATOM 756 C CA . VAL A 1 96 ? -3.264 -4.548 -2.802 1.00 84.88 96 VAL A CA 1
ATOM 757 C C . VAL A 1 96 ? -3.061 -4.265 -4.282 1.00 84.88 96 VAL A C 1
ATOM 759 O O . VAL A 1 96 ? -3.631 -4.958 -5.121 1.00 84.88 96 VAL A O 1
ATOM 762 N N . LEU A 1 97 ? -2.275 -3.237 -4.591 1.00 81.75 97 LEU A N 1
ATOM 763 C CA . LEU A 1 97 ? -1.990 -2.803 -5.954 1.00 81.75 97 LEU A CA 1
ATOM 764 C C . LEU A 1 97 ? -0.491 -2.897 -6.214 1.00 81.75 97 LEU A C 1
ATOM 766 O O . LEU A 1 97 ? 0.311 -2.398 -5.421 1.00 81.75 97 LEU A O 1
ATOM 770 N N . VAL A 1 98 ? -0.125 -3.514 -7.333 1.00 81.75 98 VAL A N 1
ATOM 771 C CA . VAL A 1 98 ? 1.267 -3.642 -7.769 1.00 81.75 98 VAL A CA 1
ATOM 772 C C . VAL A 1 98 ? 1.491 -2.693 -8.941 1.00 81.75 98 VAL A C 1
ATOM 774 O O . VAL A 1 98 ? 0.771 -2.762 -9.934 1.00 81.75 98 VAL A O 1
ATOM 777 N N . PHE A 1 99 ? 2.472 -1.799 -8.814 1.00 77.19 99 PHE A N 1
ATOM 778 C CA . PHE A 1 99 ? 2.799 -0.791 -9.827 1.00 77.19 99 PHE A CA 1
ATOM 779 C C . PHE A 1 99 ? 4.227 -0.958 -10.355 1.00 77.19 99 PHE A C 1
ATOM 781 O O . PHE A 1 99 ? 5.121 -1.434 -9.650 1.00 77.19 99 PHE A O 1
ATOM 788 N N . HIS A 1 100 ? 4.452 -0.465 -11.573 1.00 76.50 100 HIS A N 1
ATOM 789 C CA . HIS A 1 100 ? 5.785 -0.140 -12.082 1.00 76.50 100 HIS A CA 1
ATOM 790 C C . HIS A 1 100 ? 6.233 1.257 -11.592 1.00 76.50 100 HIS A C 1
ATOM 792 O O . HIS A 1 100 ? 5.446 2.008 -11.004 1.00 76.50 100 HIS A O 1
ATOM 798 N N . SER A 1 101 ? 7.519 1.594 -11.758 1.00 71.50 101 SER A N 1
ATOM 799 C CA . SER A 1 101 ? 8.187 2.727 -11.080 1.00 71.50 101 SER A CA 1
ATOM 800 C C . SER A 1 101 ? 7.471 4.065 -11.198 1.00 71.50 101 SER A C 1
ATOM 802 O O . SER A 1 101 ? 7.297 4.788 -10.213 1.00 71.50 101 SER A O 1
ATOM 804 N N . GLU A 1 102 ? 7.105 4.406 -12.423 1.00 75.88 102 GLU A N 1
ATOM 805 C CA . GLU A 1 102 ? 6.656 5.725 -12.826 1.00 75.88 102 GLU A CA 1
ATOM 806 C C . GLU A 1 102 ? 5.243 5.976 -12.298 1.00 75.88 102 GLU A C 1
ATOM 808 O O . GLU A 1 102 ? 4.989 7.015 -11.686 1.00 75.88 102 GLU A O 1
ATOM 813 N N . CYS A 1 103 ? 4.353 4.988 -12.430 1.00 78.06 103 CYS A N 1
ATOM 814 C CA . CYS A 1 103 ? 2.987 5.070 -11.918 1.00 78.06 103 CYS A CA 1
ATOM 815 C C . CYS A 1 103 ? 2.934 5.077 -10.390 1.00 78.06 103 CYS A C 1
ATOM 817 O O . CYS A 1 103 ? 2.140 5.823 -9.816 1.00 78.06 103 CYS A O 1
ATOM 819 N N . PHE A 1 104 ? 3.810 4.319 -9.722 1.00 80.75 104 PHE A N 1
ATOM 820 C CA . PHE A 1 104 ? 3.911 4.367 -8.263 1.00 80.75 104 PHE A CA 1
ATOM 821 C C . PHE A 1 104 ? 4.237 5.794 -7.793 1.00 80.75 104 PHE A C 1
ATOM 823 O O . PHE A 1 104 ? 3.535 6.371 -6.961 1.00 80.75 104 PHE A O 1
ATOM 830 N N . THR A 1 105 ? 5.254 6.403 -8.409 1.00 78.69 105 THR A N 1
ATOM 831 C CA . THR A 1 105 ? 5.686 7.774 -8.101 1.00 78.69 105 THR A CA 1
ATOM 832 C C . THR A 1 105 ? 4.602 8.804 -8.441 1.00 78.69 105 THR A C 1
ATOM 834 O O . THR A 1 105 ? 4.431 9.798 -7.731 1.00 78.69 105 THR A O 1
ATOM 837 N N . ALA A 1 106 ? 3.859 8.596 -9.531 1.00 80.19 106 ALA A N 1
ATOM 838 C CA . ALA A 1 106 ? 2.756 9.469 -9.923 1.00 80.19 106 ALA A CA 1
ATOM 839 C C . ALA A 1 106 ? 1.623 9.458 -8.885 1.00 80.19 106 ALA A C 1
ATOM 841 O O . ALA A 1 106 ? 1.114 10.522 -8.528 1.00 80.19 106 ALA A O 1
ATOM 842 N N . LEU A 1 107 ? 1.267 8.286 -8.353 1.00 81.12 107 LEU A N 1
ATOM 843 C CA . LEU A 1 107 ? 0.211 8.157 -7.352 1.00 81.12 107 LEU A CA 1
ATOM 844 C C . LEU A 1 107 ? 0.597 8.811 -6.018 1.00 81.12 107 LEU A C 1
ATOM 846 O O . LEU A 1 107 ? -0.213 9.529 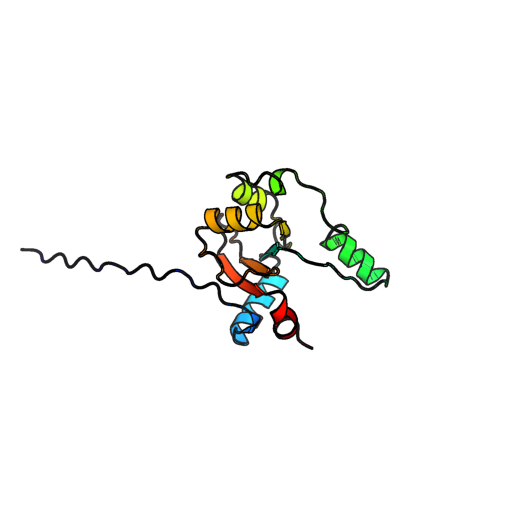-5.431 1.00 81.12 107 LEU A O 1
ATOM 850 N N . GLU A 1 108 ? 1.842 8.640 -5.567 1.00 79.69 108 GLU A N 1
ATOM 851 C CA . GLU A 1 108 ? 2.352 9.332 -4.376 1.00 79.69 108 GLU A CA 1
ATOM 852 C C . GLU A 1 108 ? 2.262 10.858 -4.517 1.00 79.69 108 GLU A C 1
ATOM 854 O O . GLU A 1 108 ? 1.804 11.541 -3.599 1.00 79.69 108 GLU A O 1
ATOM 859 N N . LYS A 1 109 ? 2.604 11.396 -5.697 1.00 81.50 109 LYS A N 1
ATOM 860 C CA . LYS A 1 109 ? 2.463 12.830 -5.996 1.00 81.50 109 LYS A CA 1
ATOM 861 C C . LYS A 1 109 ? 1.008 13.297 -5.960 1.00 81.50 109 LYS A C 1
ATOM 863 O O . LYS A 1 109 ? 0.744 14.368 -5.417 1.00 81.50 109 LYS A O 1
ATOM 868 N N . LEU A 1 110 ? 0.065 12.513 -6.493 1.00 81.25 110 LEU A N 1
ATOM 869 C CA . LEU A 1 110 ? -1.371 12.839 -6.438 1.00 81.25 110 LEU A CA 1
ATOM 870 C C . LEU A 1 110 ? -1.890 12.928 -4.997 1.00 81.25 110 LEU A C 1
ATOM 872 O O . LEU A 1 110 ? -2.779 13.724 -4.707 1.00 81.25 110 LEU A O 1
ATOM 876 N N . MET A 1 111 ? -1.310 12.147 -4.090 1.00 78.31 111 MET A N 1
ATOM 877 C CA . MET A 1 111 ? -1.630 12.168 -2.662 1.00 78.31 111 MET A CA 1
ATOM 878 C C . MET A 1 111 ? -0.811 13.203 -1.872 1.00 78.31 111 MET A C 1
ATOM 880 O O . MET A 1 111 ? -0.903 13.249 -0.645 1.00 78.31 111 MET A O 1
ATOM 884 N N . ASN A 1 112 ? -0.022 14.042 -2.557 1.00 79.31 112 ASN A N 1
AT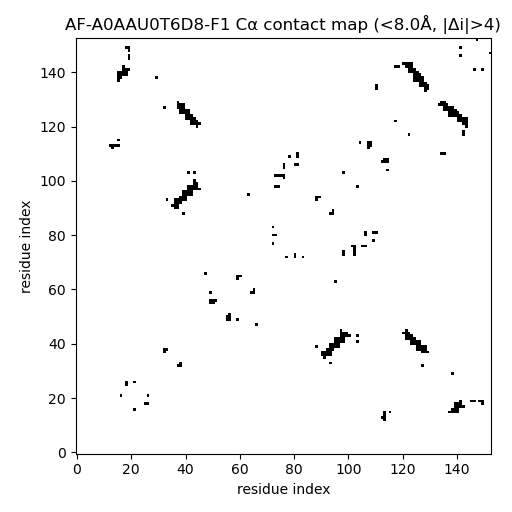OM 885 C CA . ASN A 1 112 ? 0.896 15.013 -1.960 1.00 79.31 112 ASN A CA 1
ATOM 886 C C . ASN A 1 112 ? 1.855 14.372 -0.939 1.00 79.31 112 ASN A C 1
ATOM 888 O O . ASN A 1 112 ? 2.145 14.939 0.120 1.00 79.31 112 ASN A O 1
ATOM 892 N N . LEU A 1 113 ? 2.313 13.155 -1.238 1.00 74.19 113 LEU A N 1
ATOM 893 C CA . LEU A 1 113 ? 3.263 12.450 -0.396 1.00 74.19 113 LEU A CA 1
ATOM 894 C C . LEU A 1 113 ? 4.687 12.904 -0.716 1.00 74.19 113 LEU A C 1
ATOM 896 O O . LEU A 1 113 ? 5.016 13.166 -1.877 1.00 74.19 113 LEU A O 1
ATOM 900 N N . PRO A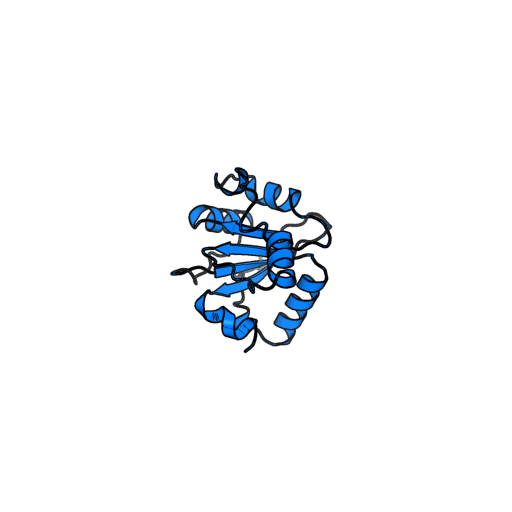 1 114 ? 5.553 13.003 0.302 1.00 67.25 114 PRO A N 1
ATOM 901 C CA . PRO A 1 114 ? 6.968 13.220 0.069 1.00 67.25 114 PRO A CA 1
ATOM 902 C C . PRO A 1 114 ? 7.509 12.023 -0.701 1.00 67.25 114 PRO A C 1
ATOM 904 O O . PRO A 1 114 ? 7.226 10.886 -0.329 1.00 67.25 114 PRO A O 1
ATOM 907 N N . ALA A 1 115 ? 8.315 12.279 -1.731 1.00 61.06 115 ALA A N 1
ATOM 908 C CA . ALA A 1 115 ? 9.032 11.215 -2.416 1.00 61.06 115 ALA A CA 1
ATOM 909 C C . ALA A 1 115 ? 9.836 10.414 -1.380 1.00 61.06 115 ALA A C 1
ATOM 911 O O . ALA A 1 115 ? 10.648 10.992 -0.644 1.00 61.06 115 ALA A O 1
ATOM 912 N N . SER A 1 116 ? 9.591 9.105 -1.293 1.00 57.25 116 SER A N 1
ATOM 913 C CA . SER A 1 116 ? 10.380 8.237 -0.421 1.00 57.25 116 SER A CA 1
ATOM 914 C C . SER A 1 116 ? 11.850 8.341 -0.825 1.00 57.25 116 SER A C 1
ATOM 916 O O . SER A 1 116 ? 12.209 8.104 -1.975 1.00 57.25 116 SER A O 1
ATOM 918 N N . LYS A 1 117 ? 12.724 8.707 0.123 1.00 55.44 117 LYS A N 1
ATOM 919 C CA . LYS A 1 117 ? 14.188 8.672 -0.076 1.00 55.44 117 LYS A CA 1
ATOM 920 C C . LYS A 1 117 ? 14.736 7.243 -0.178 1.00 55.44 117 LYS A C 1
ATOM 922 O O . LYS A 1 117 ? 15.924 7.062 -0.416 1.00 55.44 117 LYS A O 1
ATOM 927 N N . THR A 1 118 ? 13.898 6.247 0.064 1.00 55.09 118 THR A N 1
ATOM 928 C CA . THR A 1 118 ? 14.219 4.828 0.012 1.00 55.09 118 THR A CA 1
ATOM 929 C C . THR A 1 118 ? 13.664 4.259 -1.293 1.00 55.09 118 THR A C 1
ATOM 931 O O . THR A 1 118 ? 12.462 4.342 -1.535 1.00 55.09 118 THR A O 1
ATOM 934 N N . GLY A 1 119 ? 14.524 3.784 -2.204 1.00 52.09 119 GLY A N 1
ATOM 935 C CA . GLY A 1 119 ? 14.038 3.548 -3.569 1.00 52.09 119 GLY A CA 1
ATOM 936 C C . GLY A 1 119 ? 14.876 2.751 -4.564 1.00 52.09 119 GLY A C 1
ATOM 937 O O . GLY A 1 119 ? 14.398 2.603 -5.688 1.00 52.09 119 GLY A O 1
ATOM 938 N N . ASP A 1 120 ? 16.034 2.184 -4.213 1.00 55.94 120 ASP A N 1
ATOM 939 C CA . ASP A 1 120 ? 16.849 1.507 -5.240 1.00 55.94 120 ASP A CA 1
ATOM 940 C C . ASP A 1 120 ? 16.297 0.130 -5.664 1.00 55.94 120 ASP A C 1
ATOM 942 O O . ASP A 1 120 ? 16.531 -0.282 -6.797 1.00 55.94 120 ASP A O 1
ATOM 946 N N . TYR A 1 121 ? 15.506 -0.570 -4.828 1.00 58.84 121 TYR A N 1
ATOM 947 C CA . TYR A 1 121 ? 15.082 -1.955 -5.135 1.00 58.84 121 TYR A CA 1
ATOM 948 C C . TYR A 1 121 ? 13.664 -2.369 -4.672 1.00 58.84 121 TYR A C 1
ATOM 950 O O . TYR A 1 121 ? 13.407 -3.531 -4.382 1.00 58.84 121 TYR A O 1
ATOM 958 N N . GLY A 1 122 ? 12.708 -1.434 -4.626 1.00 70.31 122 GLY A N 1
ATOM 959 C CA . GLY A 1 122 ? 11.295 -1.744 -4.332 1.00 70.31 122 GLY A CA 1
ATOM 960 C C . GLY A 1 122 ? 10.892 -1.569 -2.861 1.00 70.31 122 GLY A C 1
ATOM 961 O O . GLY A 1 122 ? 11.688 -1.758 -1.941 1.00 70.31 122 GLY A O 1
ATOM 962 N N . TYR A 1 123 ? 9.650 -1.133 -2.646 1.00 78.69 123 TYR A N 1
ATOM 963 C CA . TYR A 1 123 ? 9.062 -0.897 -1.324 1.00 78.69 123 TYR A CA 1
ATOM 964 C C . TYR A 1 123 ? 7.530 -0.942 -1.391 1.00 78.69 123 TYR A C 1
ATOM 966 O O . TYR A 1 123 ? 6.934 -0.837 -2.469 1.00 78.69 123 TYR A O 1
ATOM 974 N N . ALA A 1 124 ? 6.898 -1.114 -0.230 1.00 86.25 124 ALA A N 1
ATOM 975 C CA . ALA A 1 124 ? 5.451 -1.087 -0.070 1.00 86.25 124 ALA A CA 1
ATOM 976 C C . ALA A 1 124 ? 5.002 0.121 0.763 1.00 86.25 124 ALA A C 1
ATOM 978 O O . ALA A 1 124 ? 5.488 0.318 1.876 1.00 86.25 124 ALA A O 1
ATOM 979 N N . SER A 1 125 ? 4.039 0.888 0.249 1.00 85.31 125 SER A N 1
ATOM 980 C CA . SER A 1 125 ? 3.384 2.001 0.942 1.00 85.31 125 SER A CA 1
ATOM 981 C C . SER A 1 125 ? 2.014 1.570 1.459 1.00 85.31 125 SER A C 1
ATOM 983 O O . SER A 1 125 ? 1.164 1.092 0.710 1.00 85.31 125 SER A O 1
ATOM 985 N N . PHE A 1 126 ? 1.783 1.768 2.752 1.00 86.38 126 PHE A N 1
ATOM 986 C CA . PHE A 1 126 ? 0.553 1.401 3.441 1.00 86.38 126 PHE A CA 1
ATOM 987 C C . PHE A 1 126 ? -0.286 2.646 3.701 1.00 86.38 126 PHE A C 1
ATOM 989 O O . PHE A 1 126 ? 0.164 3.585 4.359 1.00 86.38 126 PHE A O 1
ATOM 996 N N . LEU A 1 127 ? -1.522 2.639 3.217 1.00 87.31 127 LEU A N 1
ATOM 997 C CA . LEU A 1 127 ? -2.470 3.743 3.302 1.00 87.31 127 LEU A CA 1
ATOM 998 C C . LEU A 1 127 ? -3.733 3.288 4.033 1.00 87.31 127 LEU A C 1
ATOM 1000 O O . LEU A 1 127 ? -4.213 2.176 3.819 1.00 87.31 127 LEU A O 1
ATOM 1004 N N . THR A 1 128 ? -4.305 4.161 4.854 1.00 86.25 128 THR A N 1
ATOM 1005 C CA . THR A 1 128 ? -5.629 3.968 5.452 1.00 86.25 128 THR A CA 1
ATOM 1006 C C . THR A 1 128 ? -6.644 4.836 4.725 1.00 86.25 128 THR A C 1
ATOM 1008 O O . THR A 1 128 ? -6.398 6.015 4.451 1.00 86.25 128 THR A O 1
ATOM 1011 N N . VAL A 1 129 ? -7.799 4.255 4.403 1.00 84.25 129 VAL A N 1
ATOM 1012 C CA . VAL A 1 129 ? -8.894 4.968 3.733 1.00 84.25 129 VAL A CA 1
ATOM 1013 C C . VAL A 1 129 ? -10.020 5.213 4.720 1.00 84.25 129 VAL A C 1
ATOM 1015 O O . VAL A 1 129 ? -10.450 4.312 5.441 1.00 84.25 129 VAL A O 1
ATOM 1018 N N . ARG A 1 130 ? -10.514 6.449 4.751 1.00 74.50 130 ARG A N 1
ATOM 1019 C CA . ARG A 1 130 ? -11.660 6.833 5.571 1.00 74.50 130 ARG A CA 1
ATOM 1020 C C . ARG A 1 130 ? -12.953 6.658 4.777 1.00 74.50 130 ARG A C 1
ATOM 1022 O O . ARG A 1 130 ? -12.995 6.881 3.573 1.00 74.50 130 ARG A O 1
ATOM 1029 N N . ALA A 1 131 ? -14.027 6.278 5.466 1.00 66.56 131 ALA A N 1
ATOM 1030 C CA . ALA A 1 131 ? -15.341 6.087 4.847 1.00 66.56 131 ALA A CA 1
ATOM 1031 C C . ALA A 1 131 ? -16.020 7.402 4.408 1.00 66.56 131 ALA A C 1
ATOM 1033 O O . ALA A 1 131 ? -17.043 7.353 3.734 1.00 66.56 131 ALA A O 1
ATOM 1034 N N . ASP A 1 132 ? -15.464 8.553 4.793 1.00 69.75 132 ASP A N 1
ATOM 1035 C CA . ASP A 1 132 ? -15.980 9.898 4.511 1.00 69.75 132 ASP A CA 1
ATOM 1036 C C . ASP A 1 132 ? -15.487 10.483 3.174 1.00 69.75 132 ASP A C 1
ATOM 1038 O O . ASP A 1 132 ? -15.800 11.626 2.857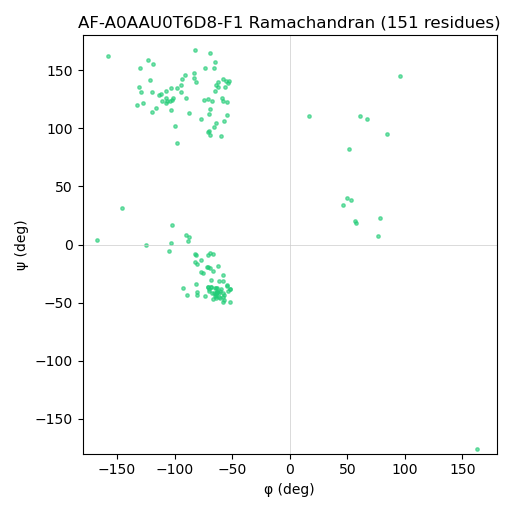 1.00 69.75 132 ASP A O 1
ATOM 1042 N N . GLY A 1 133 ? -14.722 9.717 2.388 1.00 62.84 133 GLY A N 1
ATOM 1043 C CA . GLY A 1 133 ? -14.214 10.155 1.085 1.00 62.84 133 GLY A CA 1
ATOM 1044 C C . GLY A 1 133 ? -13.032 11.125 1.159 1.00 62.84 133 GLY A C 1
ATOM 1045 O O . GLY A 1 133 ? -12.606 11.637 0.125 1.00 62.84 133 GLY A O 1
ATOM 1046 N N . ALA A 1 134 ? -12.478 11.375 2.350 1.00 72.19 134 ALA A N 1
ATOM 1047 C CA . ALA A 1 134 ? -11.245 12.139 2.488 1.00 72.19 134 ALA A CA 1
ATOM 1048 C C . ALA A 1 134 ? -10.050 11.404 1.850 1.00 72.19 134 ALA A C 1
ATOM 1050 O O . ALA A 1 134 ? -10.046 10.176 1.720 1.00 72.19 134 ALA A O 1
ATOM 1051 N N . LEU A 1 135 ? -9.009 12.166 1.490 1.00 76.19 135 LEU A N 1
ATOM 1052 C CA . LEU A 1 135 ? -7.769 11.611 0.944 1.00 76.19 135 LEU A CA 1
ATOM 1053 C C . LEU A 1 135 ? -7.193 10.515 1.863 1.00 76.19 135 LEU A C 1
ATOM 1055 O O . LEU A 1 135 ? -7.210 10.680 3.090 1.00 76.19 135 LEU A O 1
ATOM 1059 N N . PRO A 1 136 ? -6.652 9.420 1.294 1.00 80.69 136 PRO A N 1
ATOM 1060 C CA . PRO A 1 136 ? -5.995 8.382 2.077 1.00 80.69 136 PRO A CA 1
ATOM 1061 C C . PRO A 1 136 ? -4.872 8.949 2.940 1.00 80.69 136 PRO A C 1
ATOM 1063 O O . PRO A 1 136 ? -4.099 9.804 2.505 1.00 80.69 136 PRO A O 1
ATOM 1066 N N . LYS A 1 137 ? -4.750 8.441 4.167 1.00 83.56 137 LYS A N 1
ATOM 1067 C CA . LYS A 1 137 ? -3.659 8.807 5.070 1.00 83.56 137 LYS A CA 1
ATOM 1068 C C . LYS A 1 137 ? -2.573 7.745 5.010 1.00 83.56 137 LYS A C 1
ATOM 1070 O O . LYS A 1 137 ? -2.862 6.557 5.111 1.00 83.56 137 LYS A O 1
ATOM 1075 N N . VAL A 1 138 ? -1.311 8.156 4.922 1.00 84.38 138 VAL A N 1
ATOM 1076 C CA . VAL A 1 138 ? -0.204 7.193 4.949 1.00 84.38 138 VAL A CA 1
ATOM 1077 C C . VAL A 1 138 ? 0.015 6.661 6.358 1.00 84.38 138 VAL A C 1
ATOM 1079 O O . VAL A 1 138 ? 0.234 7.423 7.304 1.00 84.38 138 VAL A O 1
ATOM 1082 N N . ALA A 1 139 ? -0.037 5.340 6.491 1.00 84.88 139 ALA A N 1
ATOM 1083 C CA . ALA A 1 139 ? 0.301 4.626 7.711 1.00 84.88 139 ALA A CA 1
ATOM 1084 C C . ALA A 1 139 ? 1.821 4.461 7.855 1.00 84.88 139 ALA A C 1
ATOM 1086 O O . ALA A 1 139 ? 2.345 4.652 8.956 1.00 84.88 139 ALA A O 1
ATOM 1087 N N . GLY A 1 140 ? 2.510 4.162 6.750 1.00 84.88 140 GLY A N 1
ATOM 1088 C CA . GLY A 1 140 ? 3.963 4.031 6.676 1.00 84.88 140 GLY A CA 1
ATOM 1089 C C . GLY A 1 140 ? 4.430 3.289 5.427 1.00 84.88 140 GLY A C 1
ATOM 1090 O O . GLY A 1 140 ? 3.615 2.938 4.574 1.00 84.88 140 GLY A O 1
ATOM 1091 N N . ILE A 1 141 ? 5.737 3.052 5.339 1.00 85.75 141 ILE A N 1
ATOM 1092 C CA . ILE A 1 141 ? 6.376 2.291 4.257 1.00 85.75 141 ILE A CA 1
ATOM 1093 C C . ILE A 1 141 ? 7.167 1.103 4.807 1.00 85.75 141 ILE A C 1
ATOM 1095 O O . ILE A 1 141 ? 7.562 1.106 5.973 1.00 85.75 141 ILE A O 1
ATOM 1099 N N . VAL A 1 142 ? 7.425 0.103 3.971 1.00 85.62 142 VAL A N 1
ATOM 1100 C CA . VAL A 1 142 ? 8.381 -0.980 4.239 1.00 85.62 142 VAL A CA 1
ATOM 1101 C C . VAL A 1 142 ? 9.256 -1.168 3.010 1.00 85.62 142 VAL A C 1
ATOM 1103 O O . VAL A 1 142 ? 8.744 -1.473 1.933 1.00 85.62 142 VAL A O 1
ATOM 1106 N N . ASP A 1 143 ? 10.564 -1.000 3.176 1.00 84.94 143 ASP A N 1
ATOM 1107 C CA . ASP A 1 143 ? 11.541 -1.272 2.122 1.00 84.94 143 ASP A CA 1
ATOM 1108 C C . ASP A 1 143 ? 11.720 -2.781 1.920 1.00 84.94 143 ASP A C 1
ATOM 1110 O O . ASP A 1 143 ? 11.574 -3.560 2.866 1.00 84.94 143 ASP A O 1
ATOM 1114 N N . ALA A 1 144 ? 12.082 -3.207 0.704 1.00 81.62 144 ALA A N 1
ATOM 1115 C CA . ALA A 1 144 ? 12.270 -4.626 0.382 1.00 81.62 144 ALA A CA 1
ATOM 1116 C C . ALA A 1 144 ? 13.210 -5.355 1.366 1.00 81.62 144 ALA A C 1
ATOM 1118 O O . ALA A 1 144 ? 12.953 -6.493 1.758 1.00 81.62 144 ALA A O 1
ATOM 1119 N N . THR A 1 145 ? 14.271 -4.686 1.822 1.00 82.12 145 THR A N 1
ATOM 1120 C CA . THR A 1 145 ? 15.280 -5.241 2.741 1.00 82.12 145 THR A CA 1
ATOM 1121 C C . THR A 1 145 ? 14.823 -5.320 4.200 1.00 82.12 145 THR A C 1
ATOM 1123 O O . THR A 1 145 ? 15.455 -5.993 5.011 1.00 82.12 145 THR A O 1
ATOM 1126 N N . ASP A 1 146 ? 13.724 -4.655 4.551 1.00 83.50 146 ASP A N 1
ATOM 1127 C CA . ASP A 1 146 ? 13.283 -4.462 5.931 1.00 83.50 146 ASP A CA 1
ATOM 1128 C C . ASP A 1 146 ? 12.088 -5.353 6.320 1.00 83.50 146 ASP A C 1
ATOM 1130 O O . ASP A 1 146 ? 11.719 -5.417 7.496 1.00 83.50 146 ASP A O 1
ATOM 1134 N N . TRP A 1 147 ? 11.518 -6.105 5.371 1.00 80.81 147 TRP A N 1
ATOM 1135 C CA . TRP A 1 147 ? 10.352 -6.965 5.602 1.00 80.81 147 TRP A CA 1
ATOM 1136 C C . TRP A 1 147 ? 10.516 -7.942 6.765 1.00 80.81 147 TRP A C 1
ATOM 1138 O O . TRP A 1 147 ? 9.579 -8.106 7.545 1.00 80.81 147 TRP A O 1
ATOM 1148 N N . GLN A 1 148 ? 11.699 -8.544 6.933 1.00 79.00 148 GLN A N 1
ATOM 1149 C CA . GLN A 1 148 ? 11.956 -9.520 8.002 1.00 79.00 148 GLN A CA 1
ATOM 1150 C C . GLN A 1 148 ? 11.712 -8.951 9.407 1.00 79.00 148 GLN A C 1
ATOM 1152 O O . GLN A 1 148 ? 11.261 -9.673 10.292 1.00 79.00 148 GLN A O 1
ATOM 1157 N N . LYS A 1 149 ? 11.945 -7.650 9.602 1.00 80.56 149 LYS A N 1
ATOM 1158 C CA . LYS A 1 149 ? 11.727 -6.969 10.887 1.00 80.56 149 LYS A CA 1
ATOM 1159 C C . LYS A 1 149 ? 10.248 -6.682 11.157 1.00 80.56 149 LYS A C 1
ATOM 1161 O O . LYS A 1 149 ? 9.864 -6.521 12.308 1.00 80.56 149 LYS A O 1
ATOM 1166 N N . VAL A 1 150 ? 9.427 -6.605 10.107 1.00 77.62 150 VAL A N 1
ATOM 1167 C CA . VAL A 1 150 ? 7.989 -6.297 10.197 1.00 77.62 150 VAL A CA 1
ATOM 1168 C C . VAL A 1 150 ? 7.159 -7.562 10.369 1.00 77.62 150 VAL A C 1
ATOM 1170 O O . VAL A 1 150 ? 6.231 -7.577 11.174 1.00 77.62 150 VAL A O 1
ATOM 1173 N N . VAL A 1 151 ? 7.472 -8.621 9.616 1.00 75.50 151 VAL A N 1
ATOM 1174 C CA . VAL A 1 151 ? 6.683 -9.866 9.651 1.00 75.50 151 VAL A CA 1
ATOM 1175 C C . VAL A 1 151 ? 7.047 -10.780 10.815 1.00 75.50 151 VAL A C 1
ATOM 1177 O O . VAL A 1 151 ? 6.256 -11.662 11.129 1.00 75.50 151 VAL A O 1
ATOM 1180 N N . GLY A 1 152 ? 8.190 -10.544 11.466 1.00 56.66 152 GLY A N 1
ATOM 1181 C CA . GLY A 1 152 ? 8.686 -11.365 12.564 1.00 56.66 152 GLY A CA 1
ATOM 1182 C C . GLY A 1 152 ? 9.074 -12.766 12.089 1.00 56.66 152 GLY A C 1
ATOM 1183 O O . GLY A 1 152 ? 8.222 -13.603 11.798 1.00 56.66 152 GLY A O 1
ATOM 1184 N N . LYS A 1 153 ? 10.376 -13.033 12.035 1.00 44.50 153 LYS A N 1
ATOM 1185 C CA . LYS A 1 153 ? 10.879 -14.366 12.369 1.00 44.50 153 LYS A CA 1
ATOM 1186 C C . LYS A 1 153 ? 11.417 -14.316 13.785 1.00 44.50 153 LYS A C 1
ATOM 1188 O O . LYS A 1 153 ? 12.084 -13.304 14.094 1.00 44.50 153 LYS A O 1
#

Sequence (153 aa):
MWALSRARALFRPAILPNLAKAGSAKLADLKAHWVKGDMIVLVRHADIFSSPLTRAARTSGFMFNYASAEQSWLFDCRKTMLTDTLSHKVRNRNLVLVFHSECFTALEKLMNLPASKTGDYGYASFLTVRADGALPKVAGIVDATDWQKVVGK

pLDDT: mean 71.83, std 11.86, range [35.5, 87.31]

Foldseek 3Di:
DDDDPPPPPPPDADAFAAVLPDDPVLLVVVVVLVQQQQKEKEKEDDDDDFDPPPVGVVVCCVQQVNPDPDDVLLVPLDLCNQVVQVVPRDGSHYHYHYHYDPSVQSVCVSLVHDDHPADPHMKMWMWGDDPVPDRTDTSHMHHPVSVCSSVDD

Nearest PDB structures (foldseek):
  5kt0-assembly1_A  TM=3.699E-01  e=1.120E-02  Trichormus variabilis ATCC 29413
  3it3-assembly1_A  TM=4.493E-01  e=4.984E-01  Francisella tularensis subsp. holarctica LVS
  3it1-assembly1_A  TM=3.836E-01  e=7.880E-01  Francisella tularensis subsp. holarctica LVS
  3it2-assembly1_B  TM=3.550E-01  e=7.380E-01  Francisella tularensis subsp. holarctica LVS
  8xj4-assembly1_A  TM=3.624E-01  e=1.516E+00  Homo sapiens

Solvent-accessible surface area (backbone atoms only — not comparable to full-atom values): 9371 Å² total; per-residue (Å²): 136,85,87,81,82,78,78,77,78,76,80,69,77,72,74,79,46,46,50,54,77,48,56,72,68,57,54,50,53,52,49,53,39,54,76,57,9,41,32,38,38,42,35,31,74,81,86,88,85,64,54,89,50,65,73,44,37,49,50,42,35,71,76,43,52,82,69,58,81,86,52,72,67,68,70,68,58,46,93,56,38,63,60,53,53,56,72,70,52,50,86,66,38,63,42,77,46,81,34,59,76,65,38,48,55,49,50,39,51,77,70,72,46,66,81,69,92,71,71,94,76,32,38,34,44,35,28,39,56,54,95,84,73,54,81,64,44,78,74,23,30,41,45,63,90,39,47,63,67,63,72,62,123